Protein AF-A0AA95ZJT8-F1 (afdb_monomer)

Structure (mmCIF, N/CA/C/O backbone):
data_AF-A0AA95ZJT8-F1
#
_entry.id   AF-A0AA95ZJT8-F1
#
loop_
_atom_site.group_PDB
_atom_site.id
_atom_site.type_symbol
_atom_site.label_atom_id
_atom_site.label_alt_id
_atom_site.label_comp_id
_atom_site.label_asym_id
_atom_site.label_entity_id
_atom_site.label_seq_id
_atom_site.pdbx_PDB_ins_code
_atom_site.Cartn_x
_atom_site.Cartn_y
_atom_site.Cartn_z
_atom_site.occupancy
_atom_site.B_iso_or_equiv
_atom_site.auth_seq_id
_atom_site.auth_comp_id
_atom_site.auth_asym_id
_atom_site.auth_atom_id
_atom_site.pdbx_PDB_model_num
ATOM 1 N N . MET A 1 1 ? 2.621 -13.564 0.166 1.00 40.19 1 MET A N 1
ATOM 2 C CA . MET A 1 1 ? 3.165 -12.316 -0.416 1.00 40.19 1 MET A CA 1
ATOM 3 C C . MET A 1 1 ? 2.799 -11.193 0.538 1.00 40.19 1 MET A C 1
ATOM 5 O O . MET A 1 1 ? 1.784 -11.363 1.209 1.00 40.19 1 MET A O 1
ATOM 9 N N . PRO A 1 2 ? 3.700 -10.232 0.794 1.00 47.88 2 PRO A N 1
ATOM 10 C CA . PRO A 1 2 ? 3.782 -9.562 2.083 1.00 47.88 2 PRO A CA 1
ATOM 11 C C . PRO A 1 2 ? 2.511 -8.771 2.378 1.00 47.88 2 PRO A C 1
ATOM 13 O O . PRO A 1 2 ? 2.028 -7.973 1.584 1.00 47.88 2 PRO A O 1
ATOM 16 N N . SER A 1 3 ? 1.979 -9.051 3.557 1.00 65.06 3 SER A N 1
ATOM 17 C CA . SER A 1 3 ? 0.738 -8.549 4.121 1.00 65.06 3 SER A CA 1
ATOM 18 C C . SER A 1 3 ? 0.890 -7.093 4.568 1.00 65.06 3 SER A C 1
ATOM 20 O O . SER A 1 3 ? 0.789 -6.817 5.764 1.00 65.06 3 SER A O 1
ATOM 22 N N . ILE A 1 4 ? 1.212 -6.165 3.654 1.00 73.50 4 ILE A N 1
ATOM 23 C CA . ILE A 1 4 ? 1.302 -4.744 4.013 1.00 73.50 4 ILE A CA 1
ATOM 24 C C . ILE A 1 4 ? -0.069 -4.330 4.536 1.00 73.50 4 ILE A C 1
ATOM 26 O O . ILE A 1 4 ? -1.055 -4.269 3.806 1.00 73.50 4 ILE A O 1
ATOM 30 N N . THR A 1 5 ? -0.121 -4.123 5.843 1.00 82.12 5 THR A N 1
ATOM 31 C CA . THR A 1 5 ? -1.325 -3.770 6.574 1.00 82.12 5 THR A CA 1
ATOM 32 C C . THR A 1 5 ? -1.011 -2.466 7.265 1.00 82.12 5 THR A C 1
ATOM 34 O O . THR A 1 5 ? -0.042 -2.376 8.015 1.00 82.12 5 THR A O 1
ATOM 37 N N . ILE A 1 6 ? -1.799 -1.448 6.956 1.00 88.56 6 ILE A N 1
ATOM 38 C CA . ILE A 1 6 ? -1.718 -0.163 7.629 1.00 88.56 6 ILE A CA 1
ATOM 39 C C . ILE A 1 6 ? -2.653 -0.263 8.830 1.00 88.56 6 ILE A C 1
ATOM 41 O O . ILE A 1 6 ? -3.825 -0.610 8.686 1.00 88.56 6 ILE A O 1
ATOM 45 N N . GLU A 1 7 ? -2.124 -0.020 10.017 1.00 87.50 7 GLU A N 1
ATOM 46 C CA . GLU A 1 7 ? -2.864 -0.020 11.280 1.00 87.50 7 GLU A CA 1
ATOM 47 C C . GLU A 1 7 ? -2.714 1.327 11.994 1.00 87.50 7 GLU A C 1
ATOM 49 O O . GLU A 1 7 ? -3.617 1.746 12.715 1.00 87.50 7 GLU A O 1
ATOM 54 N N . THR A 1 8 ? -1.605 2.035 11.752 1.00 88.12 8 THR A N 1
ATOM 55 C CA . THR A 1 8 ? -1.284 3.319 12.386 1.00 88.12 8 THR A CA 1
ATOM 56 C C . THR A 1 8 ? -1.071 4.440 11.368 1.00 88.12 8 THR A C 1
ATOM 58 O O . THR A 1 8 ? -0.719 4.204 10.211 1.00 88.12 8 THR A O 1
ATOM 61 N N . GLU A 1 9 ? -1.232 5.689 11.812 1.00 87.38 9 GLU A N 1
ATOM 62 C CA . GLU A 1 9 ? -0.958 6.872 10.979 1.00 87.38 9 GLU A CA 1
ATOM 63 C C . GLU A 1 9 ? 0.525 6.979 10.582 1.00 87.38 9 GLU A C 1
ATOM 65 O O . GLU A 1 9 ? 0.846 7.422 9.484 1.00 87.38 9 GLU A O 1
ATOM 70 N N . GLU A 1 10 ? 1.453 6.506 11.419 1.00 90.31 10 GLU A N 1
ATOM 71 C CA . GLU A 1 10 ? 2.879 6.473 11.064 1.00 90.31 10 GLU A CA 1
ATOM 72 C C . GLU A 1 10 ? 3.152 5.523 9.884 1.00 90.31 10 GLU A C 1
ATOM 74 O O . GLU A 1 10 ? 3.901 5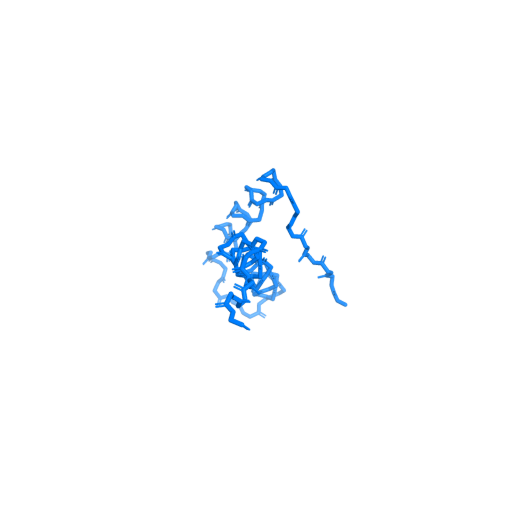.859 8.961 1.00 90.31 10 GLU A O 1
ATOM 79 N N . GLN A 1 11 ? 2.500 4.354 9.875 1.00 89.75 11 GLN A N 1
ATOM 80 C CA . GLN A 1 11 ? 2.578 3.415 8.756 1.00 89.75 11 GLN A CA 1
ATOM 81 C C . GLN A 1 11 ? 1.966 4.013 7.490 1.00 89.75 11 GLN A C 1
ATOM 83 O O . GLN A 1 11 ? 2.556 3.867 6.420 1.00 89.75 11 GLN A O 1
ATOM 88 N N . LEU A 1 12 ? 0.848 4.735 7.613 1.00 89.94 12 LEU A N 1
ATOM 89 C CA . LEU A 1 12 ? 0.227 5.450 6.498 1.00 89.94 12 LEU A CA 1
ATOM 90 C C . LEU A 1 12 ? 1.214 6.431 5.858 1.00 89.94 12 LEU A C 1
ATOM 92 O O . LEU A 1 12 ? 1.473 6.345 4.661 1.00 89.94 12 LEU A O 1
ATOM 96 N N . HIS A 1 13 ? 1.843 7.296 6.657 1.00 92.12 13 HIS A N 1
ATOM 97 C CA . HIS A 1 13 ? 2.822 8.263 6.156 1.00 92.12 13 HIS A CA 1
ATOM 98 C C . HIS A 1 13 ? 4.049 7.601 5.518 1.00 92.12 13 HIS A C 1
ATOM 100 O O . HIS A 1 13 ? 4.652 8.143 4.585 1.00 92.12 13 HIS A O 1
ATOM 106 N N . SER A 1 14 ? 4.456 6.433 6.015 1.00 90.94 14 SER A N 1
ATOM 107 C CA . SER A 1 14 ? 5.526 5.649 5.398 1.00 90.94 14 SER A CA 1
ATOM 108 C C . SER A 1 14 ? 5.105 5.106 4.026 1.00 90.94 14 SER A C 1
ATOM 110 O O . SER A 1 14 ? 5.845 5.263 3.052 1.00 90.94 14 SER A O 1
ATOM 112 N N . VAL A 1 15 ? 3.892 4.548 3.930 1.00 91.19 15 VAL A N 1
ATOM 113 C CA . VAL A 1 15 ? 3.301 4.037 2.684 1.00 91.19 15 VAL A CA 1
ATOM 114 C C . VAL A 1 15 ? 3.125 5.155 1.657 1.00 91.19 15 VAL A C 1
ATOM 116 O O . VAL A 1 15 ? 3.575 5.003 0.526 1.00 91.19 15 VAL A O 1
ATOM 119 N N . GLU A 1 16 ? 2.572 6.306 2.044 1.00 91.31 16 GLU A N 1
ATOM 120 C CA . GLU A 1 16 ? 2.388 7.467 1.161 1.00 91.31 16 GLU A CA 1
ATOM 121 C C . GLU A 1 16 ? 3.717 7.958 0.575 1.00 91.31 16 GLU A C 1
ATOM 123 O O . GLU A 1 16 ? 3.838 8.162 -0.636 1.00 91.31 16 GLU A O 1
ATOM 128 N N . ARG A 1 17 ? 4.754 8.092 1.415 1.00 92.31 17 ARG A N 1
ATOM 129 C CA . ARG A 1 17 ? 6.091 8.481 0.940 1.00 92.31 17 ARG A CA 1
ATOM 130 C C . ARG A 1 17 ? 6.673 7.451 -0.018 1.00 92.31 17 ARG A C 1
ATOM 132 O O . ARG A 1 17 ? 7.311 7.834 -0.998 1.00 92.31 17 ARG A O 1
ATOM 139 N N . ARG A 1 18 ? 6.469 6.162 0.251 1.00 90.81 18 ARG A N 1
ATOM 140 C CA . ARG A 1 18 ? 6.987 5.086 -0.595 1.00 90.81 18 ARG A CA 1
ATOM 141 C C . ARG A 1 18 ? 6.267 5.030 -1.943 1.00 90.81 18 ARG A C 1
ATOM 143 O O . ARG A 1 18 ? 6.940 4.961 -2.966 1.00 90.81 18 ARG A O 1
ATOM 150 N N . ILE A 1 19 ? 4.942 5.169 -1.958 1.00 90.56 19 ILE A N 1
ATOM 151 C CA . ILE A 1 19 ? 4.139 5.312 -3.182 1.00 90.56 19 ILE A CA 1
ATOM 152 C C . ILE A 1 19 ? 4.653 6.489 -4.015 1.00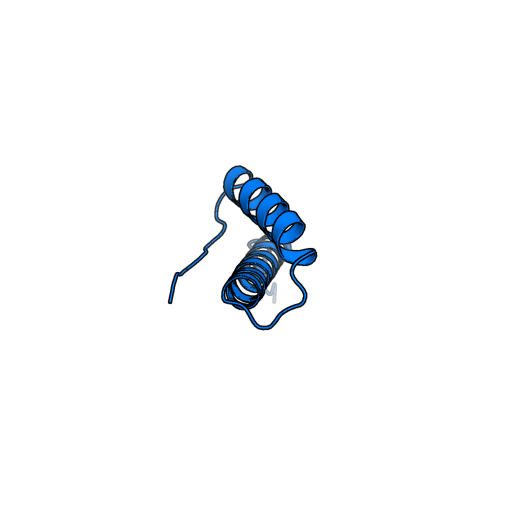 90.56 19 ILE A C 1
ATOM 154 O O . ILE A 1 19 ? 4.917 6.318 -5.200 1.00 90.56 19 ILE A O 1
ATOM 158 N N . ALA A 1 20 ? 4.881 7.656 -3.403 1.00 89.38 20 ALA A N 1
ATOM 159 C CA . ALA A 1 20 ? 5.380 8.833 -4.116 1.00 89.38 20 ALA A CA 1
ATOM 160 C C . ALA A 1 20 ? 6.775 8.619 -4.735 1.00 89.38 20 ALA A C 1
ATOM 162 O O . ALA A 1 20 ? 7.036 9.087 -5.842 1.00 89.38 20 ALA A O 1
ATOM 163 N N . GLN A 1 21 ? 7.664 7.889 -4.055 1.00 88.56 21 GLN A N 1
ATOM 164 C CA . GLN A 1 21 ? 8.972 7.515 -4.607 1.00 88.56 21 GLN A CA 1
ATOM 165 C C . GLN A 1 21 ? 8.830 6.574 -5.810 1.00 88.56 21 GLN A C 1
ATOM 167 O O . GLN A 1 21 ? 9.461 6.788 -6.847 1.00 88.56 21 GLN A O 1
ATOM 172 N N . LEU A 1 22 ? 7.981 5.553 -5.679 1.00 87.00 22 LEU A N 1
ATOM 173 C CA . LEU A 1 22 ? 7.789 4.514 -6.691 1.00 87.00 22 LEU A CA 1
ATOM 174 C C . LEU A 1 22 ? 6.929 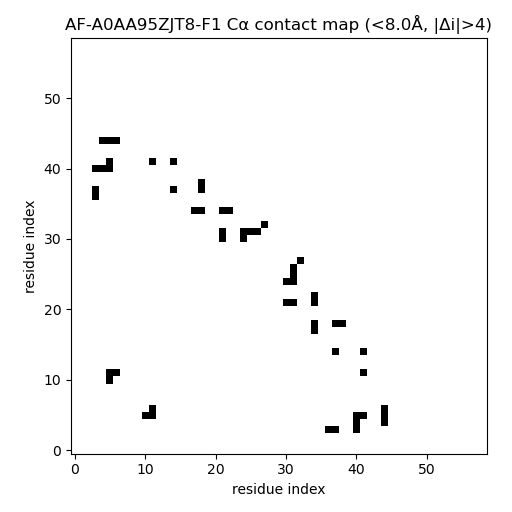4.980 -7.874 1.00 87.00 22 LEU A C 1
ATOM 176 O O . LEU A 1 22 ? 7.067 4.434 -8.961 1.00 87.00 22 LEU A O 1
ATOM 180 N N . ALA A 1 23 ? 6.106 6.020 -7.712 1.00 81.31 23 ALA A N 1
ATOM 181 C CA . ALA A 1 23 ? 5.268 6.587 -8.773 1.00 81.31 23 ALA A CA 1
ATOM 182 C C . ALA A 1 23 ? 6.078 7.125 -9.968 1.00 81.31 23 ALA A C 1
ATOM 184 O O . ALA A 1 23 ? 5.550 7.254 -11.070 1.00 81.31 23 ALA A O 1
ATOM 185 N N . SER A 1 24 ? 7.364 7.426 -9.760 1.00 79.69 24 SER A N 1
ATOM 186 C CA . SER A 1 24 ? 8.292 7.822 -10.826 1.00 79.69 24 SER A CA 1
ATOM 187 C C . SER A 1 24 ? 8.884 6.640 -11.611 1.00 79.69 24 SER A C 1
ATOM 189 O O . SER A 1 24 ? 9.508 6.845 -12.651 1.00 79.69 24 SER A O 1
ATOM 191 N N . C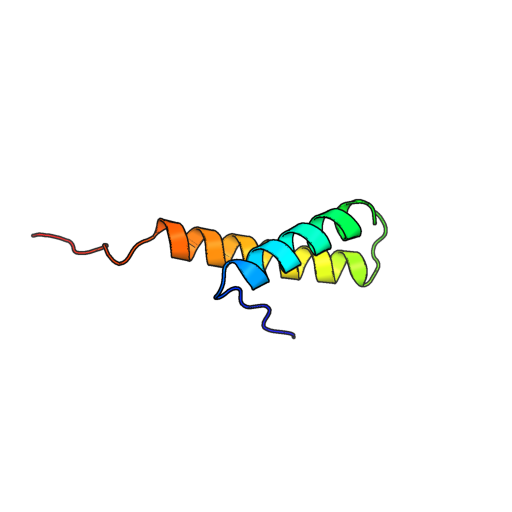YS A 1 25 ? 8.681 5.406 -11.142 1.00 74.31 25 CYS A N 1
ATOM 192 C CA . CYS A 1 25 ? 9.177 4.189 -11.771 1.00 74.31 25 CYS A CA 1
ATOM 193 C C . CYS A 1 25 ? 8.127 3.667 -12.769 1.00 74.31 25 CYS A C 1
ATOM 195 O O . CYS A 1 25 ? 7.080 3.153 -12.377 1.00 74.31 25 CYS A O 1
ATOM 197 N N . LEU A 1 26 ? 8.376 3.865 -14.068 1.00 67.50 26 LEU A N 1
ATOM 198 C CA . LEU A 1 26 ? 7.422 3.557 -15.147 1.00 67.50 26 LEU A CA 1
ATOM 199 C C . LEU A 1 26 ? 7.629 2.171 -15.778 1.00 67.50 26 LEU A C 1
ATOM 201 O O . LEU A 1 26 ? 6.790 1.717 -16.558 1.00 67.50 26 LEU A O 1
ATOM 205 N N . ASP A 1 27 ? 8.729 1.500 -15.445 1.00 75.62 27 ASP A N 1
ATOM 206 C CA . ASP A 1 27 ? 9.076 0.191 -15.987 1.00 75.62 27 ASP A CA 1
ATOM 207 C C . ASP A 1 27 ? 8.383 -0.949 -15.220 1.00 75.62 27 ASP A C 1
ATOM 209 O O . ASP A 1 27 ? 7.973 -0.802 -14.068 1.00 75.62 27 ASP A O 1
ATOM 213 N N . ASP A 1 28 ? 8.222 -2.113 -15.861 1.00 70.81 28 ASP A N 1
ATOM 214 C CA . ASP A 1 28 ? 7.629 -3.315 -15.245 1.00 70.81 28 ASP A CA 1
ATOM 215 C C . ASP A 1 28 ? 8.631 -4.024 -14.316 1.00 70.81 28 ASP A C 1
ATOM 217 O O . ASP A 1 28 ? 9.024 -5.179 -14.495 1.00 70.81 28 ASP A O 1
ATOM 221 N N . THR A 1 29 ? 9.114 -3.267 -13.341 1.00 79.81 29 THR A N 1
ATOM 222 C CA . THR A 1 29 ? 10.132 -3.664 -12.379 1.00 79.81 29 THR A CA 1
ATOM 223 C C . THR A 1 29 ? 9.467 -4.095 -11.064 1.00 79.81 29 THR A C 1
ATOM 225 O O . THR A 1 29 ? 8.271 -3.851 -10.849 1.00 79.81 29 THR A O 1
ATOM 228 N N . PRO A 1 30 ? 10.180 -4.788 -10.157 1.00 82.69 30 PRO A N 1
ATOM 229 C CA . PRO A 1 30 ? 9.652 -5.124 -8.830 1.00 82.69 30 PRO A CA 1
ATOM 230 C C . PRO A 1 30 ? 9.076 -3.917 -8.066 1.00 82.69 30 PRO A C 1
ATOM 232 O O . PRO A 1 30 ? 8.110 -4.083 -7.326 1.00 82.69 30 PRO A O 1
ATOM 235 N N . GLU A 1 31 ? 9.587 -2.711 -8.308 1.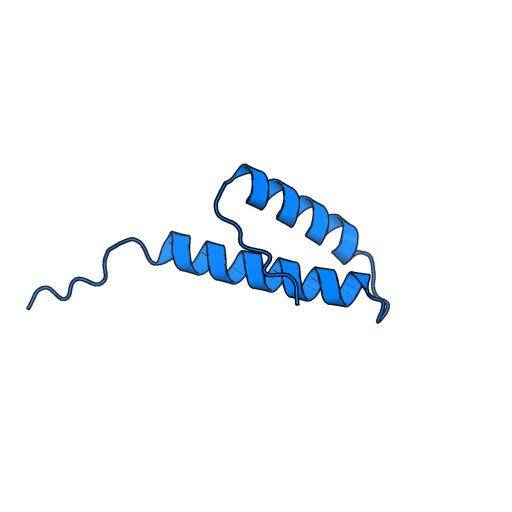00 83.81 31 GLU A N 1
ATOM 236 C CA . GLU A 1 31 ? 9.094 -1.438 -7.772 1.00 83.81 31 GLU A CA 1
ATOM 237 C C . GLU A 1 31 ? 7.638 -1.154 -8.164 1.00 83.81 31 GLU A C 1
ATOM 239 O O . GLU A 1 31 ? 6.852 -0.686 -7.341 1.00 83.81 31 GLU A O 1
ATOM 244 N N . LYS A 1 32 ? 7.237 -1.492 -9.395 1.00 84.31 32 LYS A N 1
ATOM 245 C CA . LYS A 1 32 ? 5.847 -1.357 -9.847 1.00 84.31 32 LYS A CA 1
ATOM 246 C C . LYS A 1 32 ? 4.923 -2.344 -9.136 1.00 84.31 32 LYS A C 1
ATOM 248 O O . LYS A 1 32 ? 3.782 -2.007 -8.830 1.00 84.31 32 LYS A O 1
ATOM 253 N N . ARG A 1 33 ? 5.404 -3.557 -8.835 1.00 86.50 33 ARG A N 1
ATOM 254 C CA . ARG A 1 33 ? 4.638 -4.532 -8.035 1.00 86.50 33 ARG A CA 1
ATOM 255 C C . ARG A 1 33 ? 4.477 -4.051 -6.596 1.00 86.50 33 ARG A C 1
ATOM 257 O O . ARG A 1 33 ? 3.367 -4.094 -6.079 1.00 86.50 33 ARG A O 1
ATOM 264 N N . GLU A 1 34 ? 5.548 -3.524 -6.005 1.00 87.75 34 GLU A N 1
ATOM 265 C CA . GLU A 1 34 ? 5.523 -2.911 -4.671 1.00 87.75 34 GLU A CA 1
ATOM 266 C C . GLU A 1 34 ? 4.530 -1.735 -4.622 1.00 87.75 34 GLU A C 1
ATOM 268 O O . GLU A 1 34 ? 3.722 -1.645 -3.702 1.00 87.75 34 GLU A O 1
ATOM 273 N N . LEU A 1 35 ? 4.515 -0.875 -5.648 1.00 88.88 35 LEU A N 1
ATOM 274 C CA . LEU A 1 35 ? 3.566 0.236 -5.768 1.00 88.88 35 LEU A CA 1
ATOM 275 C C . LEU A 1 35 ? 2.106 -0.242 -5.775 1.00 88.88 35 LEU A C 1
ATOM 277 O O . LEU A 1 35 ? 1.263 0.350 -5.097 1.00 88.88 35 LEU A O 1
ATOM 281 N N . VAL A 1 36 ? 1.803 -1.309 -6.521 1.00 88.25 36 VAL A N 1
ATOM 282 C CA . VAL A 1 36 ? 0.458 -1.904 -6.560 1.00 88.25 36 VAL A CA 1
ATOM 283 C C . VAL A 1 36 ? 0.071 -2.455 -5.186 1.00 88.25 36 VAL A C 1
ATOM 285 O O . VAL A 1 36 ? -1.027 -2.171 -4.713 1.00 88.25 36 VAL A O 1
ATOM 288 N N . GLU A 1 37 ? 0.964 -3.185 -4.514 1.00 89.62 37 GLU A N 1
ATOM 289 C CA . GLU A 1 37 ? 0.707 -3.725 -3.170 1.00 89.62 37 GLU A CA 1
ATOM 290 C C . GLU A 1 37 ? 0.474 -2.613 -2.131 1.00 89.62 37 GLU A C 1
ATOM 292 O O . GLU A 1 37 ? -0.475 -2.687 -1.349 1.00 89.62 37 GLU A O 1
ATOM 297 N N . LEU A 1 38 ? 1.283 -1.550 -2.156 1.00 90.81 38 LEU A N 1
ATOM 298 C CA . LEU A 1 38 ? 1.148 -0.393 -1.264 1.00 90.81 38 LEU A CA 1
ATOM 299 C C . LEU A 1 38 ? -0.156 0.376 -1.500 1.00 90.81 38 LEU A C 1
ATOM 301 O O . LEU A 1 38 ? -0.819 0.779 -0.544 1.00 90.81 38 LEU A O 1
ATOM 305 N N . THR A 1 39 ? -0.543 0.554 -2.765 1.00 90.12 39 THR A N 1
ATOM 306 C CA . THR A 1 39 ? -1.783 1.252 -3.132 1.00 90.12 39 THR A CA 1
ATOM 307 C C . THR A 1 39 ? -3.013 0.451 -2.700 1.00 90.12 39 THR A C 1
ATOM 309 O O . THR A 1 39 ? -3.954 1.020 -2.153 1.00 90.12 39 THR A O 1
ATOM 312 N N . LEU A 1 40 ? -2.989 -0.877 -2.859 1.00 90.75 40 LEU A N 1
ATOM 313 C CA . LEU A 1 40 ? -4.049 -1.759 -2.355 1.00 90.75 40 LEU A CA 1
ATOM 314 C C . LEU A 1 40 ? -4.162 -1.704 -0.824 1.00 90.75 40 LEU A C 1
ATOM 316 O O . LEU A 1 40 ? -5.268 -1.652 -0.290 1.00 90.75 40 LEU A O 1
ATOM 320 N N . ALA A 1 41 ? -3.034 -1.689 -0.108 1.00 89.69 41 ALA A N 1
ATOM 321 C CA . ALA A 1 41 ? -3.029 -1.561 1.348 1.00 89.69 41 ALA A CA 1
ATOM 322 C C . ALA A 1 41 ? -3.620 -0.218 1.818 1.00 89.69 41 ALA A C 1
ATOM 324 O O . ALA A 1 41 ? -4.361 -0.188 2.805 1.00 89.69 41 ALA A O 1
ATOM 325 N N . TYR A 1 42 ? -3.326 0.868 1.095 1.00 90.12 42 TYR A N 1
ATOM 326 C CA . TYR A 1 42 ? -3.894 2.195 1.340 1.00 90.12 42 TYR A CA 1
ATOM 327 C C . TYR A 1 42 ? -5.415 2.205 1.164 1.00 90.12 42 TYR A C 1
ATOM 329 O O . TYR A 1 42 ? -6.130 2.623 2.072 1.00 90.12 42 TYR A O 1
ATOM 337 N N . ASP A 1 43 ? -5.913 1.665 0.051 1.00 89.12 43 ASP A N 1
ATOM 338 C CA . ASP A 1 43 ? -7.348 1.588 -0.255 1.00 89.12 43 ASP A CA 1
ATOM 339 C C . ASP A 1 43 ? -8.126 0.771 0.794 1.00 89.12 43 ASP A C 1
ATOM 341 O O . ASP A 1 43 ? -9.177 1.191 1.287 1.00 89.12 43 ASP A O 1
ATOM 345 N N . ILE A 1 44 ? -7.562 -0.362 1.232 1.00 88.81 44 ILE A N 1
ATOM 346 C CA . ILE A 1 44 ? -8.145 -1.189 2.297 1.00 88.81 44 ILE A CA 1
ATOM 347 C C . ILE A 1 44 ? -8.212 -0.416 3.619 1.00 88.81 44 ILE A C 1
ATOM 349 O O . ILE A 1 44 ? -9.214 -0.507 4.336 1.00 88.81 44 ILE A O 1
ATOM 353 N N . TRP A 1 45 ? -7.152 0.310 3.975 1.00 86.88 45 TRP A N 1
ATOM 354 C CA . TRP A 1 45 ? -7.124 1.101 5.202 1.00 86.88 45 TRP A CA 1
ATOM 355 C C . TRP A 1 45 ? -8.110 2.262 5.157 1.00 86.88 45 TRP A C 1
ATOM 357 O O . TRP A 1 45 ? -8.877 2.444 6.101 1.00 86.88 45 TRP A O 1
ATOM 367 N N . GLU A 1 46 ? -8.146 2.994 4.045 1.00 87.38 46 GLU A N 1
ATOM 368 C CA . GLU A 1 46 ? -9.091 4.079 3.816 1.00 87.38 46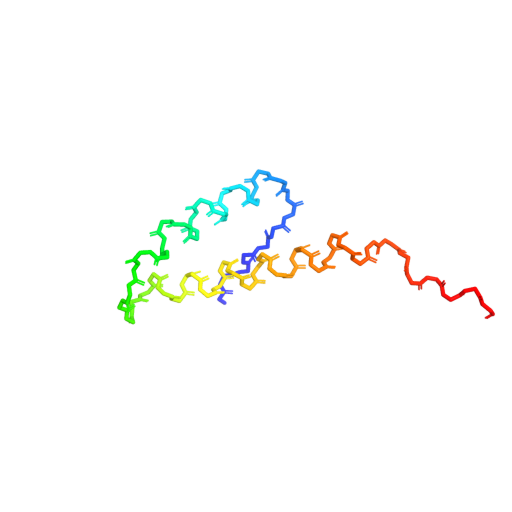 GLU A CA 1
ATOM 369 C C . GLU A 1 46 ? -10.532 3.555 3.916 1.00 87.38 46 GLU A C 1
ATOM 371 O O . GLU A 1 46 ? -11.331 4.065 4.703 1.00 87.38 46 GLU A O 1
ATOM 376 N N . THR A 1 47 ? -10.839 2.447 3.240 1.00 85.56 47 THR A N 1
ATOM 377 C CA . THR A 1 47 ? -12.149 1.789 3.318 1.00 85.56 47 THR A CA 1
ATOM 378 C C . THR A 1 47 ? -12.520 1.403 4.753 1.00 85.56 47 THR A C 1
ATOM 380 O O . THR A 1 47 ? -13.662 1.602 5.166 1.00 85.56 47 THR A O 1
ATOM 383 N N . LYS A 1 48 ? -11.581 0.864 5.544 1.00 82.94 48 LYS A N 1
ATOM 384 C CA . LYS A 1 48 ? -11.813 0.550 6.968 1.00 82.94 48 LYS A CA 1
ATOM 385 C C . LYS A 1 48 ? -12.042 1.810 7.804 1.00 82.94 48 LYS A C 1
ATOM 387 O O . LYS A 1 48 ? -12.915 1.802 8.669 1.00 82.94 48 LYS A O 1
ATOM 392 N N . ARG A 1 49 ? -11.290 2.882 7.538 1.00 78.56 49 ARG A N 1
ATOM 393 C CA . ARG A 1 49 ? -11.403 4.173 8.230 1.00 78.56 49 ARG A CA 1
ATOM 394 C C . ARG A 1 49 ? -12.770 4.816 7.998 1.00 78.56 49 ARG A C 1
ATOM 396 O O . ARG A 1 49 ? -13.381 5.276 8.957 1.00 78.56 49 ARG A O 1
ATOM 403 N N . TRP A 1 50 ? -13.256 4.82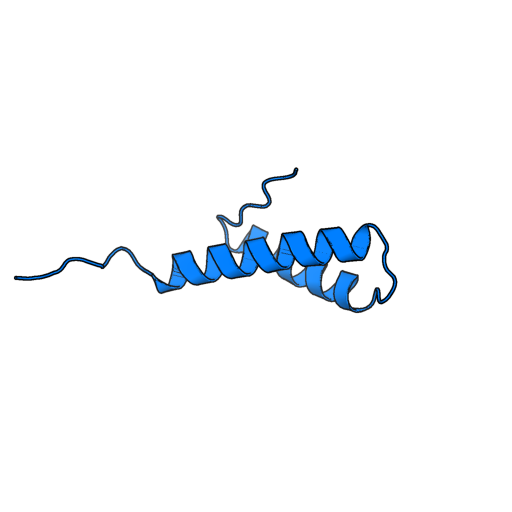1 6.757 1.00 72.81 50 TRP A N 1
ATOM 404 C CA . TRP A 1 50 ? -14.549 5.419 6.406 1.00 72.81 50 TRP A CA 1
ATOM 405 C C . TRP A 1 50 ? -15.747 4.532 6.730 1.00 72.81 50 TRP A C 1
ATOM 407 O O . TRP A 1 50 ? -16.833 5.061 6.950 1.00 72.81 50 TRP A O 1
ATOM 417 N N . LYS A 1 51 ? -15.582 3.202 6.787 1.00 68.25 51 LYS A N 1
ATOM 418 C CA . LYS A 1 51 ? -16.694 2.311 7.148 1.00 68.25 51 LYS A CA 1
ATOM 419 C C . LYS A 1 51 ? -17.172 2.482 8.586 1.00 68.25 51 LYS A C 1
ATOM 421 O O . LYS A 1 51 ? -18.330 2.164 8.831 1.00 68.25 51 LYS A O 1
ATOM 426 N N . GLY A 1 52 ? -16.344 3.008 9.495 1.00 56.03 52 GLY A N 1
ATOM 427 C CA . GLY A 1 52 ? -16.706 3.198 10.903 1.00 56.03 52 GLY A CA 1
ATOM 428 C C . GLY A 1 52 ? -17.228 1.912 11.582 1.00 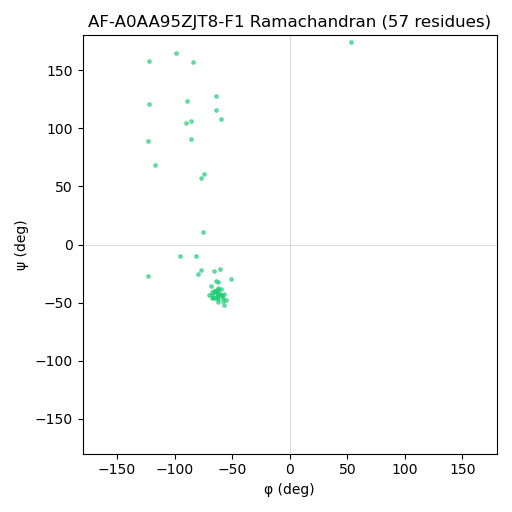56.03 52 GLY A C 1
ATOM 429 O O . GLY A 1 52 ? -17.400 0.871 10.951 1.00 56.03 52 GLY A O 1
ATOM 430 N N . PRO A 1 53 ? -17.484 1.923 12.895 1.00 56.34 53 PRO A N 1
ATOM 431 C CA . PRO A 1 53 ? -18.132 0.800 13.575 1.00 56.34 53 PRO A CA 1
ATOM 432 C C . PRO A 1 53 ? -19.650 0.689 13.317 1.00 56.34 53 PRO A C 1
ATOM 434 O O . PRO A 1 53 ? -20.311 -0.096 13.990 1.00 56.34 53 PRO A O 1
ATOM 437 N N . GLU A 1 54 ? -20.236 1.424 12.367 1.00 58.19 54 GLU A N 1
ATOM 438 C CA . GLU A 1 54 ? -21.694 1.512 12.228 1.00 58.19 54 GLU A CA 1
ATOM 439 C C . GLU A 1 54 ? -22.182 1.083 10.845 1.00 58.19 54 GLU A C 1
ATOM 441 O O . GLU A 1 54 ? -22.405 1.860 9.923 1.00 58.19 54 GLU A O 1
ATOM 446 N N . SER A 1 55 ? -22.447 -0.211 10.742 1.00 51.75 55 SER A N 1
ATOM 447 C CA . SER A 1 55 ? -23.633 -0.680 10.033 1.00 51.75 55 SER A CA 1
ATOM 448 C C . SER A 1 55 ? -24.504 -1.408 11.051 1.00 51.75 55 SER A C 1
ATOM 450 O O . SER A 1 55 ? -24.620 -2.629 11.016 1.00 51.75 55 SER A O 1
ATOM 452 N N . PHE A 1 56 ? -25.065 -0.665 12.009 1.00 59.22 56 PHE A N 1
ATOM 453 C CA . PHE A 1 56 ? -26.221 -1.144 12.760 1.00 59.22 56 PHE A CA 1
ATOM 454 C C . PHE A 1 56 ? -27.467 -0.780 11.948 1.00 59.22 56 PHE A C 1
ATOM 456 O O . PHE A 1 56 ? -27.820 0.401 11.904 1.00 59.22 56 PHE A O 1
ATOM 463 N N . PRO A 1 57 ? -28.153 -1.730 11.286 1.00 58.75 57 PRO A N 1
ATOM 464 C CA . PRO A 1 57 ? -29.530 -1.477 10.911 1.00 58.75 57 PRO A CA 1
ATOM 465 C C . PRO A 1 57 ? -30.323 -1.327 12.213 1.00 58.75 57 PRO A C 1
ATOM 467 O O . PRO A 1 57 ? -30.378 -2.241 13.033 1.00 58.75 57 PRO A O 1
ATOM 470 N N . THR A 1 58 ? -30.867 -0.132 12.429 1.00 62.19 58 THR A N 1
ATOM 471 C CA . THR A 1 58 ? -31.959 0.065 13.381 1.00 62.19 58 THR A CA 1
ATOM 472 C C . THR A 1 58 ? -33.237 -0.226 12.603 1.00 62.19 58 THR A C 1
ATOM 474 O O . THR A 1 58 ? -33.729 0.664 11.918 1.00 62.19 58 THR A O 1
ATOM 477 N N . ASP A 1 59 ? -33.691 -1.480 12.623 1.00 54.8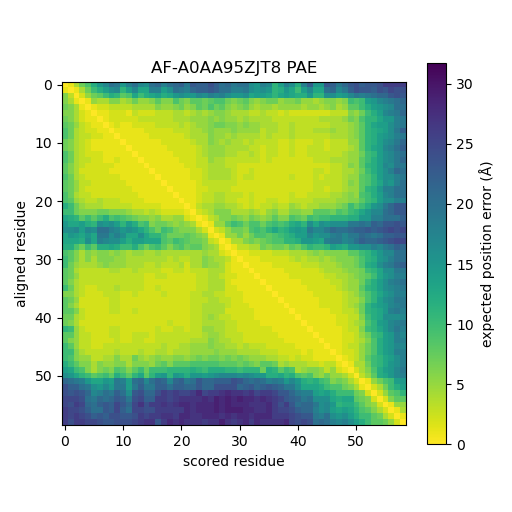4 59 ASP A N 1
ATOM 478 C CA . ASP A 1 59 ? -35.105 -1.861 12.461 1.00 54.84 59 ASP A CA 1
ATOM 479 C C . ASP A 1 59 ? -35.335 -3.266 13.040 1.00 54.84 59 ASP A C 1
ATOM 481 O O . ASP A 1 59 ? -34.651 -4.214 12.582 1.00 54.84 59 ASP A O 1
#

Nearest PDB structures (foldseek):
  1iur-assembly1_A  TM=5.922E-01  e=4.757E+00  Homo sapiens

Radius of gyration: 14.57 Å; Cα contacts (8 Å, |Δi|>4): 28; chains: 1; bounding box: 45×21×30 Å

Foldseek 3Di:
DDPLADDDPVSVVVLVVLLVVLVPPPDPDVSVVSNVNSVVNNVVVVCVVVVPPDPDPPD

Mean predicted aligned error: 8.21 Å

Solvent-accessible surface area (backbone atoms only — not comparable to full-atom values): 3659 Å² total; per-residue (Å²): 129,86,80,67,69,55,87,47,71,71,51,44,57,50,47,54,54,48,41,61,62,34,70,76,52,86,57,99,43,72,56,41,54,50,37,52,53,50,51,52,27,49,52,53,38,51,51,56,63,72,50,57,98,66,84,72,82,90,124

Sequence (59 aa):
MPSITIETEEQLHSVERRIAQLASCLDDTPEKRELVELTLAYDIWETKRWKGPESFPTD

Secondary structure (DSSP, 8-state):
-------SHHHHHHHHHHHHHHTT--SSSHHHHHHHHHHHHHHHHHHHHHH-S------

pLDDT: mean 79.74, std 13.33, range [40.19, 92.31]